Protein AF-A0A2D9IJ41-F1 (afdb_monomer_lite)

Sequence (122 aa):
MKKRRRFSNRLIPNEPIESKYEGICSVCKRPIEKNEFISPFFDSDKNLWRHHSCKQLFYLNRFIYENECNICSYLINKNKSGYWSKHNGVWCEDCGETLFPKVYVAYSHYQEDLNLLKKLRA

pLDDT: mean 82.9, std 13.84, range [42.31, 96.12]

Structure (mmCIF, N/CA/C/O backbone):
data_AF-A0A2D9IJ41-F1
#
_entry.id   AF-A0A2D9IJ41-F1
#
loop_
_atom_site.group_PDB
_atom_site.id
_atom_site.type_symbol
_atom_site.label_atom_id
_atom_site.label_alt_id
_atom_site.label_comp_id
_atom_site.label_asym_id
_atom_site.label_entity_id
_atom_site.label_seq_id
_atom_site.pdbx_PDB_ins_code
_atom_site.Cartn_x
_atom_site.Cartn_y
_atom_site.Cartn_z
_atom_site.occupancy
_atom_site.B_iso_or_equiv
_atom_site.auth_seq_id
_atom_site.auth_comp_id
_atom_site.auth_asym_id
_atom_site.auth_atom_id
_atom_site.pdbx_PDB_model_num
ATOM 1 N N . MET A 1 1 ? 2.294 44.469 -4.081 1.00 44.34 1 MET A N 1
ATOM 2 C CA . MET A 1 1 ? 1.911 43.711 -2.863 1.00 44.34 1 MET A CA 1
ATOM 3 C C . MET A 1 1 ? 1.919 42.213 -3.168 1.00 44.34 1 MET A C 1
ATOM 5 O O . MET A 1 1 ? 1.138 41.771 -4.001 1.00 44.34 1 MET A O 1
ATOM 9 N N . LYS A 1 2 ? 2.821 41.425 -2.562 1.00 42.31 2 LYS A N 1
ATOM 10 C CA . LYS A 1 2 ? 2.876 39.961 -2.747 1.00 42.31 2 LYS A CA 1
ATOM 11 C C . LYS A 1 2 ? 1.787 39.307 -1.882 1.00 42.31 2 LYS A C 1
ATOM 13 O O . LYS A 1 2 ? 1.858 39.384 -0.658 1.00 42.31 2 LYS A O 1
ATOM 18 N N . LYS A 1 3 ? 0.769 38.695 -2.500 1.00 45.84 3 LYS A N 1
ATOM 19 C CA . LYS A 1 3 ? -0.277 37.930 -1.795 1.00 45.84 3 LYS A CA 1
ATOM 20 C C . LYS A 1 3 ? 0.385 36.7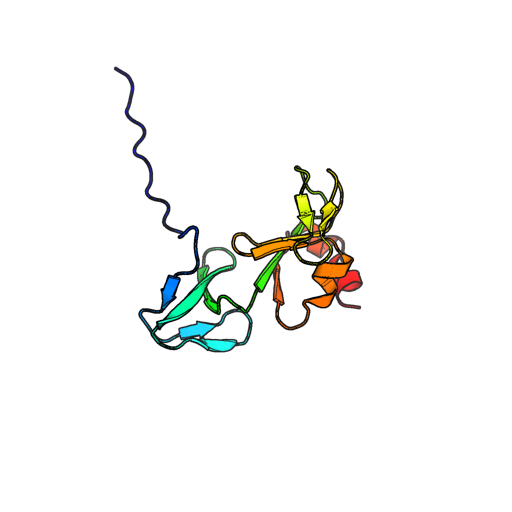85 -1.013 1.00 45.84 3 LYS A C 1
ATOM 22 O O . LYS A 1 3 ? 0.952 35.879 -1.621 1.00 45.84 3 LYS A O 1
ATOM 27 N N . ARG A 1 4 ? 0.333 36.826 0.326 1.00 50.34 4 ARG 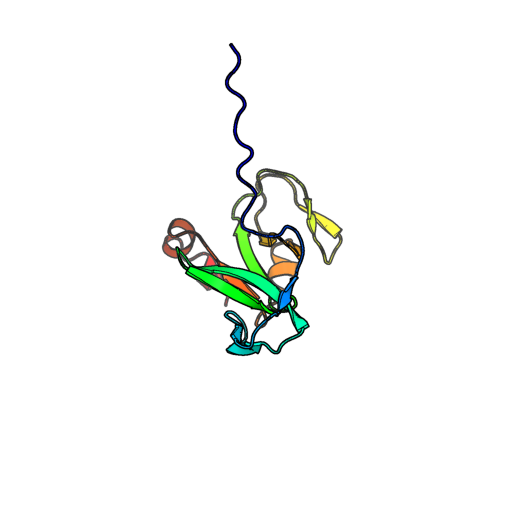A N 1
ATOM 28 C CA . ARG A 1 4 ? 0.737 35.703 1.189 1.00 50.34 4 ARG A CA 1
ATOM 29 C C . ARG A 1 4 ? -0.164 34.512 0.855 1.00 50.34 4 ARG A C 1
ATOM 31 O O . ARG A 1 4 ? -1.364 34.562 1.118 1.00 50.34 4 ARG A O 1
ATOM 38 N N . ARG A 1 5 ? 0.394 33.460 0.248 1.00 55.81 5 ARG A N 1
ATOM 39 C CA . ARG A 1 5 ? -0.298 32.173 0.109 1.00 55.81 5 ARG A CA 1
ATOM 40 C C . ARG A 1 5 ? -0.623 31.690 1.525 1.00 55.81 5 ARG A C 1
ATOM 42 O O . ARG A 1 5 ? 0.293 31.498 2.319 1.00 55.81 5 ARG A O 1
ATOM 49 N N . ARG A 1 6 ? -1.911 31.557 1.862 1.00 53.88 6 ARG A N 1
ATOM 50 C CA . ARG A 1 6 ? -2.330 30.846 3.075 1.00 53.88 6 ARG A CA 1
ATOM 51 C C . ARG A 1 6 ? -1.791 29.425 2.937 1.00 53.88 6 ARG A C 1
ATOM 53 O O . ARG A 1 6 ? -2.185 28.725 2.008 1.00 53.88 6 ARG A O 1
ATOM 60 N N . PHE A 1 7 ? -0.866 29.033 3.806 1.00 50.78 7 PHE A N 1
ATOM 61 C CA . PHE A 1 7 ? -0.508 27.630 3.956 1.00 50.78 7 PHE A CA 1
ATOM 62 C C . PHE A 1 7 ? -1.786 26.914 4.387 1.00 50.78 7 PHE A C 1
ATOM 64 O O . PHE A 1 7 ? -2.271 27.113 5.497 1.00 50.78 7 PHE A O 1
ATOM 71 N N . SER A 1 8 ? -2.402 26.164 3.474 1.00 58.22 8 SER A N 1
ATOM 72 C CA . SER A 1 8 ? -3.454 25.231 3.848 1.00 58.22 8 SER A CA 1
ATOM 73 C C . SER A 1 8 ? -2.806 24.219 4.784 1.00 58.22 8 SER A C 1
ATOM 75 O O . SER A 1 8 ? -1.952 23.446 4.342 1.00 58.22 8 SER A O 1
ATOM 77 N N . ASN A 1 9 ? -3.156 24.253 6.070 1.00 57.78 9 ASN A N 1
ATOM 78 C CA . ASN A 1 9 ? -2.741 23.210 6.998 1.00 57.78 9 ASN A CA 1
ATOM 79 C C . ASN A 1 9 ? -3.162 21.867 6.396 1.00 57.78 9 ASN A C 1
ATOM 81 O O . ASN A 1 9 ? -4.330 21.668 6.055 1.00 57.78 9 ASN A O 1
ATOM 85 N N . ARG A 1 10 ? -2.190 20.981 6.175 1.00 57.69 10 ARG A N 1
ATOM 86 C CA . ARG A 1 10 ? -2.438 19.667 5.585 1.00 57.69 10 ARG A CA 1
ATOM 87 C C . ARG A 1 10 ? -3.369 18.904 6.529 1.00 57.69 10 ARG A C 1
ATOM 89 O O . ARG A 1 10 ? -2.990 18.643 7.662 1.00 57.69 10 ARG A O 1
ATOM 96 N N . LEU A 1 11 ? -4.566 18.542 6.063 1.00 68.69 11 LEU A N 1
ATOM 97 C CA . LEU A 1 11 ? -5.545 17.793 6.868 1.00 68.69 11 LEU A CA 1
ATOM 98 C C . LEU A 1 11 ? -5.086 16.361 7.185 1.00 68.69 11 LEU A C 1
ATOM 100 O O . LEU A 1 11 ? -5.597 15.734 8.105 1.00 68.69 11 LEU A O 1
ATOM 104 N N . ILE A 1 12 ? -4.127 15.843 6.415 1.00 69.88 12 ILE A N 1
ATOM 105 C CA . ILE A 1 12 ? -3.647 14.470 6.531 1.00 69.88 12 ILE A CA 1
ATOM 106 C C . ILE A 1 12 ? -2.282 14.472 7.234 1.00 69.88 12 ILE A C 1
ATOM 108 O O . ILE A 1 12 ? -1.354 15.082 6.687 1.00 69.88 12 ILE A O 1
ATOM 112 N N . PRO A 1 13 ? -2.131 13.780 8.379 1.00 75.69 13 PRO A N 1
ATOM 113 C CA . PRO A 1 13 ? -0.862 13.709 9.098 1.00 75.69 13 PRO A CA 1
ATOM 114 C C . PRO A 1 13 ? 0.222 13.030 8.248 1.00 75.69 13 PRO A C 1
ATOM 116 O O . PRO A 1 13 ? -0.081 12.270 7.326 1.00 75.69 13 PRO A O 1
ATOM 119 N N . ASN A 1 14 ? 1.493 13.343 8.519 1.00 77.00 14 ASN A N 1
ATOM 120 C CA . ASN A 1 14 ? 2.643 12.715 7.849 1.00 77.00 14 ASN A CA 1
ATOM 121 C C . ASN A 1 14 ? 3.031 11.382 8.498 1.00 77.00 14 ASN A C 1
ATOM 123 O O . ASN A 1 14 ? 3.568 10.504 7.825 1.00 77.00 14 ASN A O 1
ATOM 127 N N . GLU A 1 15 ? 2.713 11.234 9.777 1.00 84.06 15 GLU A N 1
ATOM 128 C CA . GLU A 1 15 ? 3.013 10.070 10.597 1.00 84.06 15 GLU A CA 1
ATOM 129 C C . GLU A 1 15 ? 1.710 9.399 11.053 1.00 84.06 15 GLU A C 1
ATOM 131 O O . GLU A 1 15 ? 0.640 10.021 10.996 1.00 84.06 15 GLU A O 1
ATOM 136 N N . PRO A 1 16 ? 1.767 8.123 11.465 1.00 85.94 16 PRO A N 1
ATOM 137 C CA . PRO A 1 16 ? 0.646 7.468 12.124 1.00 85.94 16 PRO A CA 1
ATOM 138 C C . PRO A 1 16 ? 0.227 8.256 13.365 1.00 85.94 16 PRO A C 1
ATOM 140 O O . PRO A 1 16 ? 1.067 8.831 14.052 1.00 85.94 16 PRO A O 1
ATOM 143 N N . ILE A 1 17 ? -1.069 8.273 13.656 1.00 90.75 17 ILE A N 1
ATOM 144 C CA . ILE A 1 17 ? -1.610 8.949 14.838 1.00 90.75 17 ILE A CA 1
ATOM 145 C C . ILE A 1 17 ? -2.238 7.925 15.770 1.00 90.75 17 ILE A C 1
ATOM 147 O O . ILE A 1 17 ? -2.714 6.885 15.319 1.00 90.75 17 ILE A O 1
ATOM 151 N N . GLU A 1 18 ? -2.278 8.230 17.059 1.00 93.38 18 GLU A N 1
ATOM 152 C CA . GLU A 1 18 ? -3.059 7.452 18.016 1.00 93.38 18 GLU A CA 1
ATOM 153 C C . GLU A 1 18 ? -4.557 7.712 17.813 1.00 93.38 18 GLU A C 1
ATOM 155 O O . GLU A 1 18 ? -5.000 8.859 17.658 1.00 93.38 18 GLU A O 1
ATOM 160 N N . SER A 1 19 ? -5.350 6.642 17.803 1.00 91.06 19 SER A N 1
ATOM 161 C CA . SER A 1 19 ? -6.794 6.745 17.647 1.00 91.06 19 SER A CA 1
ATOM 162 C C . SER A 1 19 ? -7.433 7.388 18.874 1.00 91.06 19 SER A C 1
ATOM 164 O O . SER A 1 19 ? -7.213 6.971 20.009 1.00 91.06 19 SER A O 1
ATOM 166 N N . LYS A 1 20 ? -8.295 8.381 18.652 1.00 91.19 20 LYS A N 1
ATOM 167 C CA . LYS A 1 20 ? -9.066 9.026 19.729 1.00 91.19 20 LYS A CA 1
ATOM 168 C C . LYS A 1 20 ? -10.417 8.357 19.987 1.00 91.19 20 LYS A C 1
ATOM 170 O O . LYS A 1 20 ? -11.081 8.711 20.958 1.00 91.19 20 LYS A O 1
ATOM 175 N N . TYR A 1 21 ? -10.827 7.440 19.117 1.00 86.00 21 TYR A N 1
ATOM 176 C CA . TYR A 1 21 ? -12.147 6.816 19.104 1.00 86.00 21 TYR A CA 1
ATOM 177 C C . TYR A 1 21 ? -12.062 5.364 18.642 1.00 86.00 21 TYR A C 1
ATOM 179 O O . TYR A 1 21 ? -11.063 4.932 18.065 1.00 86.00 21 TYR A O 1
ATOM 187 N N . GLU A 1 22 ? -13.132 4.622 18.888 1.00 90.88 22 GLU A N 1
ATOM 188 C CA . GLU A 1 22 ? -13.294 3.277 18.355 1.00 90.88 22 GLU A CA 1
ATOM 189 C C . GLU A 1 22 ? -13.785 3.329 16.904 1.00 90.88 22 GLU A C 1
ATOM 191 O O . GLU A 1 22 ? -14.530 4.230 16.508 1.00 90.88 22 GLU A O 1
ATOM 196 N N . GLY A 1 23 ? -13.357 2.373 16.087 1.00 91.75 23 GLY A N 1
ATOM 197 C CA . GLY A 1 23 ? -13.728 2.307 14.676 1.00 91.75 23 GLY A CA 1
ATOM 198 C C . GLY A 1 23 ? -13.518 0.923 14.079 1.00 91.75 23 GLY A C 1
ATOM 199 O O . GLY A 1 23 ? -13.280 -0.045 14.792 1.00 91.75 23 GLY A O 1
ATOM 200 N N . ILE A 1 24 ? -13.591 0.816 12.753 1.00 94.00 24 ILE A N 1
ATOM 201 C CA . ILE A 1 24 ? -13.309 -0.429 12.028 1.00 94.00 24 ILE A CA 1
ATOM 202 C C . ILE A 1 24 ? -12.190 -0.165 11.028 1.00 94.00 24 ILE A C 1
ATOM 204 O O . ILE A 1 24 ? -12.238 0.789 10.251 1.00 94.00 24 ILE A O 1
ATOM 208 N N . CYS A 1 25 ? -11.178 -1.029 11.024 1.00 92.88 25 CYS A N 1
ATOM 209 C CA . CYS A 1 25 ? -10.084 -0.944 10.072 1.00 92.88 25 CYS A CA 1
ATOM 210 C C . CYS A 1 25 ? -10.558 -1.277 8.658 1.00 92.88 25 CYS A C 1
ATOM 212 O O . CYS A 1 25 ? -11.049 -2.372 8.383 1.00 92.88 25 CYS A O 1
ATOM 214 N N . SER A 1 26 ? -10.324 -0.359 7.722 1.00 91.69 26 SER A N 1
ATOM 215 C CA . SER A 1 26 ? -10.777 -0.508 6.333 1.00 91.69 26 SER A CA 1
ATOM 216 C C . SER A 1 26 ? -10.104 -1.660 5.583 1.00 91.69 26 SER A C 1
ATOM 218 O O . SER A 1 26 ? -10.667 -2.150 4.605 1.00 91.69 26 SER A O 1
ATOM 220 N N . VAL A 1 27 ? -8.947 -2.128 6.065 1.00 89.56 27 VAL A N 1
ATOM 221 C CA . VAL A 1 27 ? -8.173 -3.223 5.464 1.00 89.56 27 VAL A CA 1
ATOM 222 C C . VAL A 1 27 ? -8.526 -4.570 6.101 1.00 89.56 27 VAL A C 1
ATOM 224 O O . VAL A 1 27 ? -9.101 -5.419 5.432 1.00 89.56 27 VAL A O 1
ATOM 227 N N . CYS A 1 28 ? -8.227 -4.776 7.392 1.00 90.25 28 CYS A N 1
ATOM 228 C CA . CYS A 1 28 ? -8.418 -6.084 8.040 1.00 90.25 28 CYS A CA 1
ATOM 229 C C . CYS A 1 28 ? -9.813 -6.305 8.642 1.00 90.25 28 CYS A C 1
ATOM 231 O O . CYS A 1 28 ? -10.069 -7.380 9.174 1.00 90.25 28 CYS A O 1
ATOM 233 N N . LYS A 1 29 ? -10.691 -5.294 8.602 1.00 91.88 29 LYS A N 1
ATOM 234 C CA . LYS A 1 29 ? -12.069 -5.324 9.130 1.00 91.88 29 LYS A CA 1
ATOM 235 C C . LYS A 1 29 ? -12.198 -5.602 10.634 1.00 91.88 29 LYS A C 1
ATOM 237 O O . LYS A 1 29 ? -13.310 -5.753 11.125 1.00 91.88 29 LYS A O 1
ATOM 242 N N . ARG A 1 30 ? -11.087 -5.616 11.377 1.00 93.62 30 ARG A N 1
ATOM 243 C CA . ARG A 1 30 ? -11.085 -5.700 12.844 1.00 93.62 30 ARG A CA 1
ATOM 244 C C . ARG A 1 30 ? -11.369 -4.329 13.477 1.00 93.62 30 ARG A C 1
ATOM 246 O O . ARG A 1 30 ? -11.077 -3.312 12.832 1.00 93.62 30 ARG A O 1
ATOM 253 N N . PRO A 1 31 ? -11.892 -4.294 14.716 1.00 95.50 31 PRO A N 1
ATOM 254 C CA . PRO A 1 31 ? -12.044 -3.060 15.477 1.00 95.50 31 PRO A CA 1
ATOM 255 C C . PRO A 1 31 ? -10.718 -2.303 15.617 1.00 95.50 31 PRO A C 1
ATOM 257 O O . PRO A 1 31 ? -9.655 -2.916 15.709 1.00 95.50 31 PRO A O 1
ATOM 260 N N . ILE A 1 32 ? -10.801 -0.978 15.580 1.00 95.44 32 ILE A N 1
ATOM 261 C CA . ILE A 1 32 ? -9.756 -0.049 16.005 1.00 95.44 32 ILE A CA 1
ATOM 262 C C . ILE A 1 32 ? -10.137 0.400 17.407 1.00 95.44 32 ILE A C 1
ATOM 264 O O . ILE A 1 32 ? -11.232 0.936 17.583 1.00 95.44 32 ILE A O 1
ATOM 268 N N . GLU A 1 33 ? -9.248 0.210 18.369 1.00 95.38 33 GLU A N 1
ATOM 269 C CA . GLU A 1 33 ? -9.445 0.652 19.749 1.00 95.38 33 GLU A CA 1
ATOM 270 C C . GLU A 1 33 ? -8.823 2.033 19.992 1.00 95.38 33 GLU A C 1
ATOM 272 O O . GLU A 1 33 ? -8.008 2.546 19.214 1.00 95.38 33 GLU A O 1
ATOM 277 N N . LYS A 1 34 ? -9.216 2.669 21.098 1.00 93.69 34 LYS A N 1
ATOM 278 C CA . LYS A 1 34 ? -8.620 3.936 21.524 1.00 93.69 34 LYS A CA 1
ATOM 279 C C . LYS A 1 34 ? -7.126 3.744 21.817 1.00 93.69 34 LYS A C 1
ATOM 281 O O . LYS A 1 34 ? -6.725 2.753 22.415 1.00 93.69 34 LYS A O 1
ATOM 286 N N . ASN A 1 35 ? -6.319 4.731 21.440 1.00 92.94 35 ASN A N 1
ATOM 287 C CA . ASN A 1 35 ? -4.857 4.757 21.541 1.00 92.94 35 ASN A CA 1
ATOM 288 C C . ASN A 1 35 ? -4.113 3.783 20.605 1.00 92.94 35 ASN A C 1
ATOM 290 O O . ASN A 1 35 ? -2.885 3.756 20.624 1.00 92.94 35 ASN A O 1
ATOM 294 N N . GLU A 1 36 ? -4.794 3.025 19.738 1.00 93.88 36 GLU A N 1
ATOM 295 C CA . GLU A 1 36 ? -4.097 2.266 18.694 1.00 93.88 36 GLU A CA 1
ATOM 296 C C . GLU A 1 36 ? -3.515 3.195 17.621 1.00 93.88 36 GLU A C 1
ATOM 298 O O . GLU A 1 36 ? -4.139 4.184 17.227 1.00 93.88 36 GLU A O 1
ATOM 303 N N . PHE A 1 37 ? -2.345 2.846 17.078 1.00 92.75 37 PHE A N 1
ATOM 304 C CA . PHE A 1 37 ? -1.781 3.570 15.941 1.00 92.75 37 PHE A CA 1
ATOM 305 C C . PHE A 1 37 ? -2.579 3.302 14.667 1.00 92.75 37 PHE A C 1
ATOM 307 O O . PHE A 1 37 ? -2.626 2.181 14.144 1.00 92.75 37 PHE A O 1
ATOM 314 N N . ILE A 1 38 ? -3.141 4.370 14.115 1.00 91.62 38 ILE A N 1
ATOM 315 C CA . ILE A 1 38 ? -3.901 4.363 12.874 1.00 91.62 38 ILE A CA 1
ATOM 316 C C . ILE A 1 38 ? -3.223 5.208 11.805 1.00 91.62 38 ILE A C 1
ATOM 318 O O . ILE A 1 38 ? -2.425 6.113 12.053 1.00 91.62 38 ILE A O 1
ATOM 322 N N . SER A 1 39 ? -3.539 4.888 10.561 1.00 90.50 39 SER A N 1
ATOM 323 C CA . SER A 1 39 ? -3.151 5.672 9.399 1.00 90.50 39 SER A CA 1
ATOM 324 C C . SER A 1 39 ? -4.387 5.949 8.542 1.00 90.50 39 SER A C 1
ATOM 326 O O . SER A 1 39 ? -5.347 5.172 8.582 1.00 90.50 39 SER A O 1
ATOM 328 N N . PRO A 1 40 ? -4.389 7.038 7.760 1.00 89.50 40 PRO A N 1
ATOM 329 C CA . PRO A 1 40 ? -5.438 7.284 6.781 1.00 89.50 40 PRO A CA 1
ATOM 330 C C . PRO A 1 40 ? -5.557 6.120 5.787 1.00 89.50 40 PRO A C 1
ATOM 332 O O . PRO A 1 40 ? -4.552 5.518 5.384 1.00 89.50 40 PRO A O 1
ATOM 335 N N . PHE A 1 41 ? -6.789 5.832 5.381 1.00 89.25 41 PHE A N 1
ATOM 336 C CA . PHE A 1 41 ? -7.124 4.946 4.274 1.00 89.25 41 PHE A CA 1
ATOM 337 C C . PHE A 1 41 ? -7.863 5.754 3.209 1.00 89.25 41 PHE A C 1
ATOM 339 O O . PHE A 1 41 ? -8.884 6.380 3.492 1.00 89.25 41 PHE A O 1
ATOM 346 N N . PHE A 1 42 ? -7.317 5.759 1.996 1.00 85.62 42 PHE A N 1
ATOM 347 C CA . PHE A 1 42 ? -7.846 6.522 0.872 1.00 85.62 42 PHE A CA 1
ATOM 348 C C . PHE A 1 42 ? -8.783 5.642 0.051 1.00 85.62 42 PHE A C 1
ATOM 350 O O . PHE A 1 42 ? -8.321 4.739 -0.644 1.00 85.62 42 PHE A O 1
ATOM 357 N N . ASP A 1 43 ? -10.082 5.900 0.133 1.00 84.00 43 ASP A N 1
ATOM 358 C CA . ASP A 1 43 ? -11.091 5.241 -0.696 1.00 84.00 43 ASP A CA 1
ATOM 359 C C . ASP A 1 43 ? -11.990 6.293 -1.327 1.00 84.00 43 ASP A C 1
ATOM 361 O O . ASP A 1 43 ? -12.925 6.790 -0.696 1.00 84.00 43 ASP A O 1
ATOM 365 N N . SER A 1 44 ? -11.686 6.634 -2.579 1.00 79.31 44 SER A N 1
ATOM 366 C CA . SER A 1 44 ? -12.401 7.677 -3.315 1.00 79.31 44 SER A CA 1
ATOM 367 C C . SER A 1 44 ? -12.448 8.977 -2.488 1.00 79.31 44 SER A C 1
ATOM 369 O O . SER A 1 44 ? -11.405 9.450 -2.035 1.00 79.31 44 SER A O 1
ATOM 371 N N . ASP A 1 45 ? -13.643 9.510 -2.225 1.00 77.56 45 ASP A N 1
ATOM 372 C CA . ASP A 1 45 ? -13.853 10.719 -1.418 1.00 77.56 45 ASP A CA 1
ATOM 373 C C . ASP A 1 45 ? -14.052 10.443 0.085 1.00 77.56 45 ASP A C 1
ATOM 375 O O . ASP A 1 45 ? -14.350 11.353 0.864 1.00 77.56 45 ASP A O 1
ATOM 379 N N . LYS A 1 46 ? -13.920 9.188 0.531 1.00 81.00 46 LYS A N 1
ATOM 380 C CA . LYS A 1 46 ? -14.122 8.818 1.935 1.00 81.00 46 LYS A CA 1
ATOM 381 C C . LYS A 1 46 ? -12.831 8.989 2.729 1.00 81.00 46 LYS A C 1
ATOM 383 O O . LYS A 1 46 ? -11.786 8.431 2.398 1.00 81.00 46 LYS A O 1
ATOM 388 N N . ASN A 1 47 ? -12.939 9.691 3.854 1.00 80.69 47 ASN A N 1
ATOM 389 C CA . ASN A 1 47 ? -11.883 9.766 4.861 1.00 80.69 47 ASN A CA 1
ATOM 390 C C . ASN A 1 47 ? -12.031 8.597 5.840 1.00 80.69 47 ASN A C 1
ATOM 392 O O . ASN A 1 47 ? -12.787 8.686 6.807 1.00 80.69 47 ASN A O 1
ATOM 396 N N . LEU A 1 48 ? -11.336 7.494 5.567 1.00 90.12 48 LEU A N 1
ATOM 397 C CA . LEU A 1 48 ? -11.390 6.283 6.382 1.00 90.12 48 LEU A CA 1
ATOM 398 C C . LEU A 1 48 ? -10.075 6.043 7.134 1.00 90.12 48 LEU A C 1
ATOM 400 O O . LEU A 1 48 ? -9.051 6.678 6.870 1.00 90.12 48 LEU A O 1
ATOM 404 N N . TRP A 1 49 ? -10.101 5.079 8.056 1.00 91.25 49 TRP A N 1
ATOM 405 C CA . TRP A 1 49 ? -8.951 4.704 8.879 1.00 91.25 49 TRP A CA 1
ATOM 406 C C . TRP A 1 49 ? -8.588 3.231 8.718 1.00 91.25 49 TRP A C 1
ATOM 408 O O . TRP A 1 49 ? -9.421 2.373 8.400 1.00 91.25 49 TRP A O 1
ATOM 418 N N . ARG A 1 50 ? -7.309 2.939 8.943 1.00 91.50 50 ARG A N 1
ATOM 419 C CA . ARG A 1 50 ? -6.746 1.590 9.025 1.00 91.50 50 ARG A CA 1
ATOM 420 C C . ARG A 1 50 ? -5.787 1.514 10.205 1.00 91.50 50 ARG A C 1
ATOM 422 O O . ARG A 1 50 ? -5.139 2.510 10.521 1.00 91.50 50 ARG A O 1
ATOM 429 N N . HIS A 1 51 ? -5.623 0.328 10.789 1.00 92.12 51 HIS A N 1
ATOM 430 C CA . HIS A 1 51 ? -4.470 0.056 11.650 1.00 92.12 51 HIS A CA 1
ATOM 431 C C . HIS A 1 51 ? -3.187 0.387 10.893 1.00 92.12 51 HIS A C 1
ATOM 433 O O . HIS A 1 51 ? -3.060 0.056 9.710 1.00 92.12 51 HIS A O 1
ATOM 439 N N . HIS A 1 52 ? -2.216 0.987 11.573 1.00 89.62 52 HIS A N 1
ATOM 440 C CA . HIS A 1 52 ? -0.940 1.343 10.963 1.00 89.62 52 HIS A CA 1
ATOM 441 C C . HIS A 1 52 ? -0.243 0.133 10.307 1.00 89.62 52 HIS A C 1
ATOM 443 O O . HIS A 1 52 ? 0.293 0.246 9.200 1.00 89.62 52 HIS A O 1
ATOM 449 N N . SER A 1 53 ? -0.346 -1.042 10.940 1.00 88.81 53 SER A N 1
ATOM 450 C CA . SER A 1 53 ? 0.197 -2.319 10.459 1.00 88.81 53 SER A CA 1
ATOM 451 C C . SER A 1 53 ? -0.498 -2.876 9.210 1.00 88.81 53 SER A C 1
ATOM 453 O O . SER A 1 53 ? 0.116 -3.627 8.453 1.00 88.81 53 SER A O 1
ATOM 455 N N . CYS A 1 54 ? -1.760 -2.515 8.962 1.00 89.12 54 CYS A N 1
ATOM 456 C CA . CYS A 1 54 ? -2.506 -2.968 7.791 1.00 89.12 54 CYS A CA 1
ATOM 457 C C . CYS A 1 54 ? -2.229 -2.029 6.626 1.00 89.12 54 CYS A C 1
ATOM 459 O O . CYS A 1 54 ? -2.728 -0.909 6.638 1.00 89.12 54 CYS A O 1
ATOM 461 N N . LYS A 1 55 ? -1.444 -2.435 5.629 1.00 89.00 55 LYS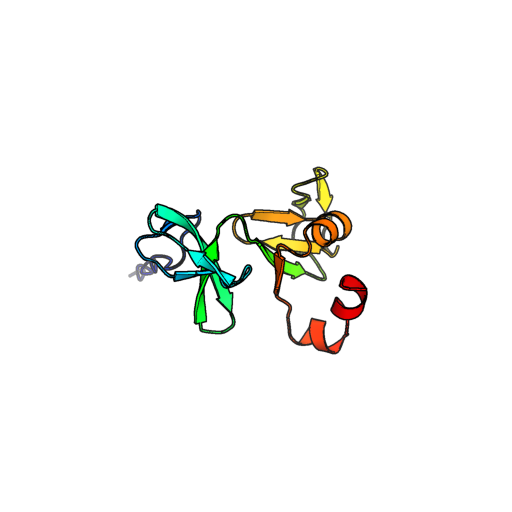 A N 1
ATOM 462 C CA . LYS A 1 55 ? -0.956 -1.495 4.607 1.00 89.00 55 LYS A CA 1
ATOM 463 C C . LYS A 1 55 ? -2.015 -1.220 3.536 1.00 89.00 55 LYS A C 1
ATOM 465 O O . LYS A 1 55 ? -2.758 -2.109 3.129 1.00 89.00 55 LYS A O 1
ATOM 470 N N . GLN A 1 56 ? -2.031 0.019 3.052 1.00 89.31 56 GLN A N 1
ATOM 471 C CA . GLN A 1 56 ? -2.628 0.373 1.768 1.00 89.31 56 GLN A CA 1
ATOM 472 C C . GLN A 1 56 ? -1.483 0.632 0.792 1.00 89.31 56 GLN A C 1
ATOM 474 O O . GLN A 1 56 ? -0.724 1.583 0.988 1.00 89.31 56 GLN A O 1
ATOM 479 N N . LEU A 1 57 ? -1.332 -0.236 -0.202 1.00 90.44 57 LEU A N 1
ATOM 480 C CA . LEU A 1 57 ? -0.347 -0.077 -1.265 1.00 90.44 57 LEU A CA 1
ATOM 481 C C . LEU A 1 57 ? -1.031 0.472 -2.511 1.00 90.44 57 LEU A C 1
ATOM 483 O O . LEU A 1 57 ? -2.168 0.126 -2.803 1.00 90.44 57 LEU A O 1
ATOM 487 N N . PHE A 1 58 ? -0.324 1.298 -3.261 1.00 89.69 58 PHE A N 1
ATOM 488 C CA . PHE A 1 58 ? -0.693 1.725 -4.598 1.00 89.69 58 PHE A CA 1
ATOM 489 C C . PHE A 1 58 ? 0.234 1.009 -5.564 1.00 89.69 58 PHE A C 1
ATOM 491 O O . PHE A 1 58 ? 1.455 1.158 -5.454 1.00 89.69 58 PHE A O 1
ATOM 498 N N . TYR A 1 59 ? -0.327 0.223 -6.481 1.00 89.88 59 TYR A N 1
ATOM 499 C CA . TYR A 1 59 ? 0.480 -0.354 -7.547 1.00 89.88 59 TYR A CA 1
ATOM 500 C C . TYR A 1 59 ? 0.833 0.748 -8.542 1.00 89.88 59 TYR A C 1
ATOM 502 O O . TYR A 1 59 ? -0.046 1.388 -9.125 1.00 89.88 59 TYR A O 1
ATOM 510 N N . LEU A 1 60 ? 2.123 0.977 -8.741 1.00 90.00 60 LEU A N 1
ATOM 511 C CA . LEU A 1 60 ? 2.639 1.899 -9.736 1.00 90.00 60 LEU A CA 1
ATOM 512 C C . LEU A 1 60 ? 3.240 1.060 -10.852 1.00 90.00 60 LEU A C 1
ATOM 514 O O . LEU A 1 60 ? 4.219 0.351 -10.650 1.00 90.00 60 LEU A O 1
ATOM 518 N N . ASN A 1 61 ? 2.664 1.150 -12.048 1.00 87.94 61 ASN A N 1
ATOM 519 C CA . ASN A 1 61 ? 3.221 0.479 -13.223 1.00 87.94 61 ASN A CA 1
ATOM 520 C C . ASN A 1 61 ? 4.558 1.100 -13.663 1.00 87.94 61 ASN A C 1
ATOM 522 O O . ASN A 1 61 ? 5.328 0.453 -14.368 1.00 87.94 61 ASN A O 1
ATOM 526 N N . ARG A 1 62 ? 4.817 2.361 -13.287 1.00 89.94 62 ARG A N 1
ATOM 527 C CA . ARG A 1 62 ? 6.050 3.098 -13.580 1.00 89.94 62 ARG A CA 1
ATOM 528 C C . ARG A 1 62 ? 6.369 4.084 -12.457 1.00 89.94 62 ARG A C 1
ATOM 530 O O . ARG A 1 62 ? 5.657 5.071 -12.273 1.00 89.94 62 ARG A O 1
ATOM 537 N N . PHE A 1 63 ? 7.467 3.861 -11.744 1.00 90.19 63 PHE A N 1
ATOM 538 C CA . PHE A 1 63 ? 8.028 4.838 -10.816 1.00 90.19 63 PHE A CA 1
ATOM 539 C C . PHE A 1 63 ? 8.666 6.007 -11.569 1.00 90.19 63 PHE A C 1
ATOM 541 O O . PHE A 1 63 ? 9.477 5.816 -12.474 1.00 90.19 63 PHE A O 1
ATOM 548 N N . ILE A 1 64 ? 8.329 7.233 -11.168 1.00 92.62 64 ILE A N 1
ATOM 549 C CA . ILE A 1 64 ? 8.926 8.461 -11.724 1.00 92.62 64 ILE A CA 1
ATOM 550 C C . ILE A 1 64 ? 10.319 8.716 -11.118 1.00 92.62 64 ILE A C 1
ATOM 552 O O . ILE A 1 64 ? 11.202 9.268 -11.777 1.00 92.62 64 ILE A O 1
ATOM 556 N N . TYR A 1 65 ? 10.525 8.285 -9.873 1.00 91.50 65 TYR A N 1
ATOM 557 C CA . TYR A 1 65 ? 11.753 8.477 -9.105 1.00 91.50 65 TYR A CA 1
ATOM 558 C C . TYR A 1 65 ? 12.322 7.138 -8.656 1.00 91.50 65 TYR A C 1
ATOM 560 O O . TYR A 1 65 ? 11.569 6.195 -8.422 1.00 91.50 65 TYR A O 1
ATOM 568 N N . GLU A 1 66 ? 13.642 7.083 -8.523 1.00 93.31 66 GLU A N 1
ATOM 569 C CA . GLU A 1 66 ? 14.337 5.913 -7.990 1.00 93.31 66 GLU A CA 1
ATOM 570 C C . GLU A 1 66 ? 14.106 5.821 -6.485 1.00 93.31 66 GLU A C 1
ATOM 572 O O . GLU A 1 66 ? 13.989 6.846 -5.804 1.00 93.31 66 GLU A O 1
ATOM 577 N N . ASN A 1 67 ? 13.996 4.601 -5.972 1.00 93.69 67 ASN A N 1
ATOM 578 C CA . ASN A 1 67 ? 13.847 4.362 -4.542 1.00 93.69 67 ASN A CA 1
ATOM 579 C C . ASN A 1 67 ? 14.349 2.968 -4.168 1.00 93.69 67 ASN A C 1
ATOM 581 O O . ASN A 1 67 ? 14.411 2.083 -5.016 1.00 93.69 67 ASN A O 1
ATOM 585 N N . GLU A 1 68 ? 14.667 2.753 -2.901 1.00 95.88 68 GLU A N 1
ATOM 586 C CA . GLU A 1 68 ? 15.056 1.440 -2.398 1.00 95.88 68 GLU A CA 1
ATOM 587 C C . GLU A 1 68 ? 13.834 0.677 -1.888 1.00 95.88 68 GLU A C 1
ATOM 589 O O . GLU A 1 68 ? 12.946 1.222 -1.225 1.00 95.88 68 GLU A O 1
ATOM 594 N N . CYS A 1 69 ? 13.773 -0.615 -2.204 1.00 95.44 69 CYS A N 1
ATOM 595 C CA . CYS A 1 69 ? 12.743 -1.493 -1.680 1.00 95.44 69 CYS A CA 1
ATOM 596 C C . CYS A 1 69 ? 12.881 -1.630 -0.159 1.00 95.44 69 CYS A C 1
ATOM 598 O O . CYS A 1 69 ? 13.911 -2.069 0.343 1.00 95.44 69 CYS A O 1
ATOM 600 N N . ASN A 1 70 ? 11.792 -1.413 0.575 1.00 93.94 70 ASN A N 1
ATOM 601 C CA . ASN A 1 70 ? 11.752 -1.433 2.039 1.00 93.94 70 ASN A CA 1
ATOM 602 C C . ASN A 1 70 ? 11.886 -2.840 2.678 1.00 93.94 70 ASN A C 1
ATOM 604 O O . ASN A 1 70 ? 11.560 -3.027 3.845 1.00 93.94 70 ASN A O 1
ATOM 608 N N . ILE A 1 71 ? 12.276 -3.860 1.909 1.00 93.69 71 ILE A N 1
ATOM 609 C CA . ILE A 1 71 ? 12.495 -5.232 2.404 1.00 93.69 71 ILE A CA 1
ATOM 610 C C . ILE A 1 71 ? 13.876 -5.715 1.973 1.00 93.69 71 ILE A C 1
ATOM 612 O O . ILE A 1 71 ? 14.704 -6.025 2.818 1.00 93.69 71 ILE A O 1
ATOM 616 N N . CYS A 1 72 ? 14.127 -5.777 0.664 1.00 95.38 72 CYS A N 1
ATOM 617 C CA . CYS A 1 72 ? 15.378 -6.311 0.130 1.00 95.38 72 CYS A CA 1
ATOM 618 C C . CYS A 1 72 ? 16.439 -5.243 -0.174 1.00 95.38 72 CYS A C 1
ATOM 620 O O . CYS A 1 72 ? 17.495 -5.590 -0.694 1.00 95.38 72 CYS A O 1
ATOM 622 N N . SER A 1 73 ? 16.149 -3.958 0.071 1.00 95.75 73 SER A N 1
ATOM 623 C CA . SER A 1 73 ? 17.013 -2.812 -0.264 1.00 95.75 73 SER A CA 1
ATOM 624 C C . SER A 1 73 ? 17.412 -2.720 -1.742 1.00 95.75 73 SER A C 1
ATOM 626 O O . SER A 1 73 ? 18.293 -1.949 -2.109 1.00 95.75 73 SER A O 1
ATOM 628 N N . TYR A 1 74 ? 16.748 -3.478 -2.621 1.00 94.50 74 TYR A N 1
ATOM 629 C CA . TYR A 1 74 ? 16.964 -3.401 -4.059 1.00 94.50 74 TYR A CA 1
ATOM 630 C C . TYR A 1 74 ? 16.607 -2.006 -4.578 1.00 94.50 74 TYR A C 1
ATOM 632 O O . TYR A 1 74 ? 15.518 -1.497 -4.292 1.00 94.50 74 TYR A O 1
ATOM 640 N N . LEU A 1 75 ? 17.501 -1.416 -5.375 1.00 96.12 75 LEU A N 1
ATOM 641 C CA . LEU A 1 75 ? 17.268 -0.131 -6.023 1.00 96.12 75 LEU A CA 1
ATOM 642 C C . LEU A 1 75 ? 16.261 -0.284 -7.170 1.00 96.12 75 LEU A C 1
ATOM 644 O O . LEU A 1 75 ? 16.549 -0.852 -8.224 1.00 96.12 75 LEU A O 1
ATOM 648 N N . ILE A 1 76 ? 15.070 0.268 -6.974 1.00 94.81 76 ILE A N 1
ATOM 649 C CA . ILE A 1 76 ? 14.005 0.336 -7.968 1.00 94.81 76 ILE A CA 1
ATOM 650 C C . ILE A 1 76 ? 14.281 1.542 -8.860 1.00 94.81 76 ILE A C 1
ATOM 652 O O . ILE A 1 76 ? 14.065 2.691 -8.476 1.00 94.81 76 ILE A O 1
ATOM 656 N N . ASN A 1 77 ? 14.769 1.264 -10.066 1.00 94.88 77 ASN A N 1
ATOM 657 C CA . ASN A 1 77 ? 15.067 2.286 -11.065 1.00 94.88 77 ASN A CA 1
ATOM 658 C C . ASN A 1 77 ? 13.797 2.967 -11.607 1.00 94.88 77 ASN A C 1
ATOM 660 O O . ASN A 1 77 ? 12.688 2.427 -11.537 1.00 94.88 77 ASN A O 1
ATOM 664 N N . LYS A 1 78 ? 13.968 4.133 -12.242 1.00 94.56 78 LYS A N 1
ATOM 665 C CA . LYS A 1 78 ? 12.876 4.829 -12.946 1.00 94.56 78 LYS A CA 1
ATOM 666 C C . LYS A 1 78 ? 12.211 3.914 -13.974 1.00 94.56 78 LYS A C 1
ATOM 668 O O . LYS A 1 78 ? 12.856 3.072 -14.596 1.00 94.56 78 LYS A O 1
ATOM 673 N N . ASN A 1 79 ? 10.917 4.126 -14.190 1.00 92.44 79 ASN A N 1
ATOM 674 C CA . ASN A 1 79 ? 10.056 3.373 -15.106 1.00 92.44 79 ASN A CA 1
ATOM 675 C C . ASN A 1 79 ? 9.873 1.883 -14.777 1.00 92.44 79 ASN A C 1
ATOM 677 O O . ASN A 1 79 ? 9.205 1.190 -15.542 1.00 92.44 79 ASN A O 1
ATOM 681 N N . LYS A 1 80 ? 10.418 1.385 -13.661 1.00 92.38 80 LYS A N 1
ATOM 682 C CA . LYS A 1 80 ? 10.060 0.066 -13.130 1.00 92.38 80 LYS A CA 1
ATOM 683 C C . LYS A 1 80 ? 8.718 0.125 -12.413 1.00 92.38 80 LYS A C 1
ATOM 685 O O . LYS A 1 80 ? 8.294 1.194 -11.974 1.00 92.38 80 LYS A O 1
ATOM 690 N N . SER A 1 81 ? 8.057 -1.015 -12.323 1.00 91.12 81 SER A N 1
ATOM 691 C CA . SER A 1 81 ? 6.825 -1.194 -11.569 1.00 91.12 81 SER A CA 1
ATOM 692 C C . SER A 1 81 ? 7.104 -1.602 -10.121 1.00 91.12 81 SER A C 1
ATOM 694 O O . SER A 1 81 ? 8.217 -1.989 -9.759 1.00 91.12 81 SER A O 1
ATOM 696 N N . GLY A 1 82 ? 6.085 -1.481 -9.276 1.00 92.19 82 GLY A N 1
ATOM 697 C CA . GLY A 1 82 ? 6.101 -1.952 -7.897 1.00 92.19 82 GLY A CA 1
ATOM 698 C C . GLY A 1 82 ? 5.041 -1.252 -7.061 1.00 92.19 82 GLY A C 1
ATOM 699 O O . GLY A 1 82 ? 4.029 -0.776 -7.578 1.00 92.19 82 GLY A O 1
ATOM 700 N N . TYR A 1 83 ? 5.269 -1.185 -5.756 1.00 92.88 83 TYR A N 1
ATOM 701 C CA . TYR A 1 83 ? 4.257 -0.762 -4.799 1.00 92.88 83 TYR A CA 1
ATOM 702 C C . TYR A 1 83 ? 4.713 0.431 -3.980 1.00 92.88 83 TYR A C 1
ATOM 704 O O . TYR A 1 83 ? 5.842 0.478 -3.504 1.00 92.88 83 TYR A O 1
ATOM 712 N N . TRP A 1 84 ? 3.814 1.381 -3.753 1.00 92.12 84 TRP A N 1
ATOM 713 C CA . TRP A 1 84 ? 4.072 2.545 -2.913 1.00 92.12 84 TRP A CA 1
ATOM 714 C C . TRP A 1 84 ? 3.029 2.671 -1.806 1.00 92.12 84 TRP A C 1
ATOM 716 O O . TRP A 1 84 ? 1.841 2.464 -2.028 1.00 92.12 84 TRP A O 1
ATOM 726 N N . SER A 1 85 ? 3.455 3.058 -0.610 1.00 88.56 85 SER A N 1
ATOM 727 C CA . SER A 1 85 ? 2.581 3.480 0.479 1.00 88.56 85 SER A CA 1
ATOM 728 C C . SER A 1 85 ? 3.085 4.782 1.063 1.00 88.56 85 SER A C 1
ATOM 730 O O . SER A 1 85 ? 4.245 4.901 1.461 1.00 88.56 85 SER A O 1
ATOM 732 N N . LYS A 1 86 ? 2.160 5.728 1.222 1.00 82.19 86 LYS A N 1
ATOM 733 C CA . LYS A 1 86 ? 2.434 7.060 1.757 1.00 82.19 86 LYS A CA 1
ATOM 734 C C . LYS A 1 86 ? 3.222 7.064 3.071 1.00 82.19 86 LYS A C 1
ATOM 736 O O . LYS A 1 86 ? 4.075 7.925 3.242 1.00 82.19 86 LYS A O 1
ATOM 741 N N . HIS A 1 87 ? 2.927 6.138 3.984 1.00 80.25 87 HIS A N 1
ATOM 742 C CA . HIS A 1 87 ? 3.533 6.096 5.325 1.00 80.25 87 HIS A CA 1
ATOM 743 C C . HIS A 1 87 ? 4.491 4.926 5.527 1.00 80.25 87 HIS A C 1
ATOM 745 O O . HIS A 1 87 ? 5.105 4.818 6.581 1.00 80.25 87 HIS A O 1
ATOM 751 N N . ASN A 1 88 ? 4.567 4.003 4.569 1.00 82.69 88 ASN A N 1
ATOM 752 C CA . ASN A 1 88 ? 5.256 2.733 4.774 1.00 82.69 88 ASN A CA 1
ATOM 753 C C . ASN A 1 88 ? 6.351 2.469 3.722 1.00 82.69 88 ASN A C 1
ATOM 755 O O . ASN A 1 88 ? 7.032 1.454 3.832 1.00 82.69 88 ASN A O 1
ATOM 759 N N . GLY A 1 89 ? 6.543 3.362 2.744 1.00 89.75 89 GLY A N 1
ATOM 760 C CA . GLY A 1 89 ? 7.665 3.319 1.804 1.00 89.75 89 GLY A CA 1
ATOM 761 C C . GLY A 1 89 ? 7.320 2.716 0.444 1.00 89.75 89 GLY A C 1
ATOM 762 O O . GLY A 1 89 ? 6.176 2.781 -0.009 1.00 89.75 89 GLY A O 1
ATOM 763 N N . VAL A 1 90 ? 8.337 2.174 -0.223 1.00 93.75 90 VAL A N 1
ATOM 764 C CA . VAL A 1 90 ? 8.252 1.572 -1.558 1.00 93.75 90 VAL A CA 1
ATOM 765 C C . VAL A 1 90 ? 8.667 0.102 -1.490 1.00 93.75 90 VAL A C 1
ATOM 767 O O . VAL A 1 90 ? 9.542 -0.257 -0.707 1.00 93.75 90 VAL A O 1
ATOM 770 N N . TRP A 1 91 ? 8.070 -0.748 -2.322 1.00 94.88 91 TRP A N 1
ATOM 771 C CA . TRP A 1 91 ? 8.490 -2.132 -2.541 1.00 94.88 91 TRP A CA 1
ATOM 772 C C . TRP A 1 91 ? 8.664 -2.409 -4.030 1.00 94.88 91 TRP A C 1
ATOM 774 O O . TRP A 1 91 ? 7.918 -1.873 -4.855 1.00 94.88 91 TRP A O 1
ATOM 784 N N . CYS A 1 92 ? 9.622 -3.275 -4.369 1.00 93.38 92 CYS A N 1
ATOM 785 C CA . CYS A 1 92 ? 9.644 -3.903 -5.686 1.00 93.38 92 CYS A CA 1
ATOM 786 C C . CYS A 1 92 ? 8.412 -4.811 -5.841 1.00 93.38 92 CYS A C 1
ATOM 788 O O . CYS A 1 92 ? 7.722 -5.081 -4.855 1.00 93.38 92 CYS A O 1
ATOM 790 N N . GLU A 1 93 ? 8.124 -5.268 -7.060 1.00 90.81 93 GLU A N 1
ATOM 791 C CA . GLU A 1 93 ? 6.985 -6.166 -7.303 1.00 90.81 93 GLU A CA 1
ATOM 792 C C . GLU A 1 93 ? 7.055 -7.405 -6.408 1.00 90.81 93 GLU A C 1
ATOM 794 O O . GLU A 1 93 ? 6.164 -7.585 -5.583 1.00 90.81 93 GLU A O 1
ATOM 799 N N . ASP A 1 94 ? 8.163 -8.149 -6.447 1.00 90.88 94 ASP A N 1
ATOM 800 C CA . ASP A 1 94 ? 8.323 -9.389 -5.677 1.00 90.88 94 ASP A CA 1
ATOM 801 C C . ASP A 1 94 ? 8.064 -9.190 -4.176 1.00 90.88 94 ASP A C 1
ATOM 803 O O . ASP A 1 94 ? 7.282 -9.911 -3.560 1.00 90.88 94 ASP A O 1
ATOM 807 N N . CYS A 1 95 ? 8.678 -8.169 -3.566 1.00 92.06 95 CYS A N 1
ATOM 808 C CA . CYS A 1 95 ? 8.498 -7.891 -2.140 1.00 92.06 95 CYS A CA 1
ATOM 809 C C . CYS A 1 95 ? 7.116 -7.327 -1.806 1.00 92.06 95 CYS A C 1
ATOM 811 O O . CYS A 1 95 ? 6.691 -7.425 -0.659 1.00 92.06 95 CYS A O 1
ATOM 813 N N . GLY A 1 96 ? 6.439 -6.686 -2.756 1.00 89.94 96 GLY A N 1
ATOM 814 C CA . GLY A 1 96 ? 5.078 -6.205 -2.569 1.00 89.94 96 GLY A CA 1
ATOM 815 C C . GLY A 1 96 ? 4.064 -7.343 -2.581 1.00 89.94 96 GLY A C 1
ATOM 816 O O . GLY A 1 96 ? 3.179 -7.361 -1.726 1.00 89.94 96 GLY A O 1
ATOM 817 N N . GLU A 1 97 ? 4.243 -8.323 -3.473 1.00 88.62 97 GLU A N 1
ATOM 818 C CA . GLU A 1 97 ? 3.391 -9.517 -3.546 1.00 88.62 97 GLU A CA 1
ATOM 819 C C . GLU A 1 97 ? 3.460 -10.357 -2.262 1.00 88.62 97 GLU A C 1
ATOM 821 O O . GLU A 1 97 ? 2.452 -10.877 -1.785 1.00 88.62 97 GLU A O 1
ATOM 826 N N . THR A 1 98 ? 4.622 -10.442 -1.609 1.00 88.00 98 THR A N 1
ATOM 827 C CA . THR A 1 98 ? 4.728 -11.203 -0.348 1.00 88.00 98 THR A CA 1
ATOM 828 C C . THR A 1 98 ? 3.965 -10.576 0.825 1.00 88.00 98 THR A C 1
ATOM 830 O O . THR A 1 98 ? 3.806 -11.211 1.868 1.00 88.00 98 THR A O 1
ATOM 833 N N . LEU A 1 99 ? 3.470 -9.339 0.689 1.00 85.12 99 LEU A N 1
ATOM 834 C CA . LEU A 1 99 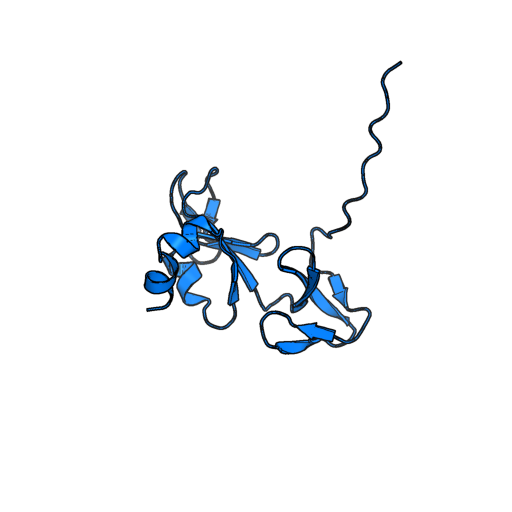? 2.711 -8.665 1.745 1.00 85.12 99 LEU A CA 1
ATOM 835 C C . LEU A 1 99 ? 1.237 -9.104 1.802 1.00 85.12 99 LEU A C 1
ATOM 837 O O . LEU A 1 99 ? 0.558 -8.832 2.801 1.00 85.12 99 LEU A O 1
ATOM 841 N N . PHE A 1 100 ? 0.721 -9.783 0.776 1.00 79.38 100 PHE A N 1
ATOM 842 C CA . PHE A 1 100 ? -0.634 -10.330 0.799 1.00 79.38 100 PHE A CA 1
ATOM 843 C C . PHE A 1 100 ? -0.789 -11.431 1.871 1.00 79.38 100 PHE A C 1
ATOM 845 O O . PHE A 1 100 ? 0.159 -12.152 2.170 1.00 79.38 100 PHE A O 1
ATOM 852 N N . PRO A 1 101 ? -1.974 -11.576 2.502 1.00 67.88 101 PRO A N 1
ATOM 853 C CA . PRO A 1 101 ? -3.221 -10.838 2.275 1.00 67.88 101 PRO A CA 1
ATOM 854 C C . PRO A 1 101 ? -3.396 -9.611 3.188 1.00 67.88 101 PRO A C 1
ATOM 856 O O . PRO A 1 101 ? -4.456 -8.990 3.185 1.00 67.88 101 PRO A O 1
ATOM 859 N N . LYS A 1 102 ? -2.396 -9.231 3.999 1.00 70.50 102 LYS A N 1
ATOM 860 C CA . LYS A 1 102 ? -2.521 -8.157 5.016 1.00 70.50 102 LYS A CA 1
ATOM 861 C C . LYS A 1 102 ? -2.498 -6.739 4.424 1.00 70.50 102 LYS A C 1
ATOM 863 O O . LYS A 1 102 ? -2.190 -5.763 5.117 1.00 70.50 102 LYS A O 1
ATOM 868 N N . VAL A 1 103 ? -2.814 -6.627 3.141 1.00 81.25 103 VAL A N 1
ATOM 869 C CA . VAL A 1 103 ? -2.667 -5.427 2.335 1.00 81.25 103 VAL A CA 1
ATOM 870 C C . VAL A 1 103 ? -3.907 -5.205 1.490 1.00 81.25 103 VAL A C 1
ATOM 872 O O . VAL A 1 103 ? -4.409 -6.115 0.837 1.00 81.25 103 VAL A O 1
ATOM 875 N N . TYR A 1 104 ? -4.352 -3.954 1.455 1.00 84.88 104 TYR A N 1
ATOM 876 C CA . TYR A 1 104 ? -5.238 -3.467 0.410 1.00 84.88 104 TYR A CA 1
ATOM 877 C C . TYR A 1 104 ? -4.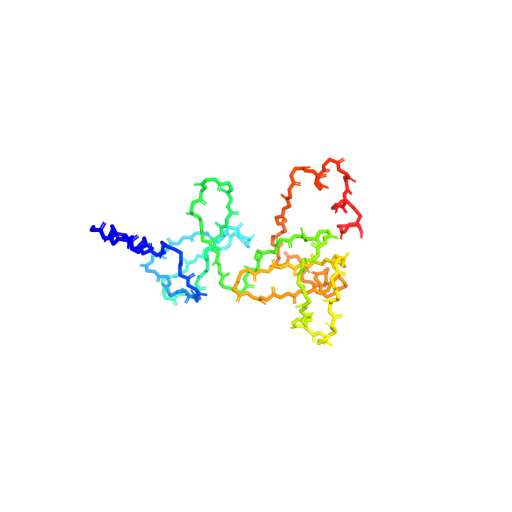402 -2.832 -0.701 1.00 84.88 104 TYR A C 1
ATOM 879 O O . TYR A 1 104 ? -3.612 -1.927 -0.426 1.00 84.88 104 TYR A O 1
ATOM 887 N N . VAL A 1 105 ? -4.589 -3.273 -1.944 1.00 84.56 105 VAL A N 1
ATOM 888 C CA . VAL A 1 105 ? -3.961 -2.641 -3.111 1.00 84.56 105 VAL A CA 1
ATOM 889 C C . VAL A 1 105 ? -4.974 -1.742 -3.803 1.00 84.56 105 VAL A C 1
ATOM 891 O O . VAL A 1 105 ? -5.996 -2.214 -4.295 1.00 84.56 105 VAL A O 1
ATOM 894 N N . ALA A 1 106 ? -4.6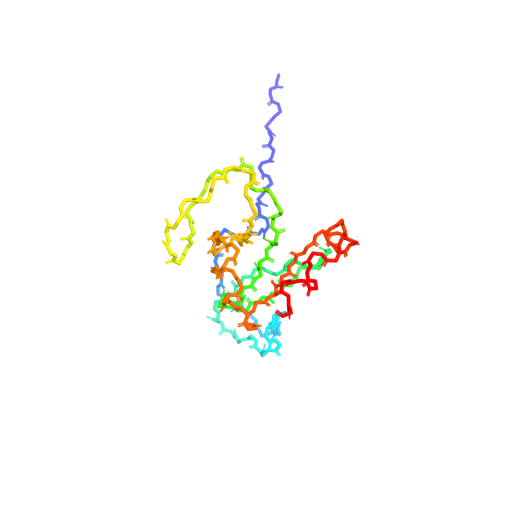69 -0.450 -3.831 1.00 81.12 106 ALA A N 1
ATOM 895 C CA . ALA A 1 106 ? -5.330 0.549 -4.646 1.00 81.12 106 ALA A CA 1
ATOM 896 C C . ALA A 1 106 ? -4.669 0.616 -6.029 1.00 81.12 106 ALA A C 1
ATOM 898 O O . ALA A 1 106 ? -3.456 0.444 -6.180 1.00 81.12 106 ALA A O 1
ATOM 899 N N . TYR A 1 107 ? -5.485 0.884 -7.037 1.00 73.94 107 TYR A N 1
ATOM 900 C CA . TYR A 1 107 ? -5.096 0.914 -8.437 1.00 73.94 107 TYR A CA 1
ATOM 901 C C . TYR A 1 107 ? -5.944 1.947 -9.173 1.00 73.94 107 TYR A C 1
ATOM 903 O O . TYR A 1 107 ? -7.018 2.334 -8.718 1.00 73.94 107 TYR A O 1
ATOM 911 N N . SER A 1 108 ? -5.433 2.420 -10.302 1.00 74.19 108 SER A N 1
ATOM 912 C CA . SER A 1 108 ? -6.190 3.272 -11.218 1.00 74.19 108 SER A CA 1
ATOM 913 C C . SER A 1 108 ? -7.138 2.439 -12.081 1.00 74.19 108 SER A C 1
ATOM 915 O O . SER A 1 108 ? -6.836 1.284 -12.382 1.00 74.19 108 SER A O 1
ATOM 917 N N . HIS A 1 109 ? -8.230 3.048 -12.553 1.00 75.69 109 HIS A N 1
ATOM 918 C CA . HIS A 1 109 ? -9.151 2.413 -13.507 1.00 75.69 109 HIS A CA 1
ATOM 919 C C . HIS A 1 109 ? -8.422 1.846 -14.733 1.00 75.69 109 HIS A C 1
ATOM 921 O O . HIS A 1 109 ? -8.639 0.706 -15.115 1.00 75.69 109 HIS A O 1
ATOM 927 N N . TYR A 1 110 ? -7.436 2.577 -15.260 1.00 79.69 110 TYR A N 1
ATOM 928 C CA . TYR A 1 110 ? -6.603 2.100 -16.366 1.00 79.69 110 TYR A CA 1
ATOM 929 C C . TYR A 1 110 ? -5.882 0.770 -16.065 1.00 79.69 110 TYR A C 1
ATOM 931 O O . TYR A 1 110 ? -5.732 -0.080 -16.939 1.00 79.69 110 TYR A O 1
ATOM 939 N N . GLN A 1 111 ? -5.415 0.566 -14.829 1.00 74.75 111 GLN A N 1
ATOM 940 C CA . GLN A 1 111 ? -4.755 -0.685 -14.432 1.00 74.75 111 GLN A CA 1
ATOM 941 C C . GLN A 1 111 ? -5.750 -1.839 -14.252 1.00 74.75 111 GLN A C 1
ATOM 943 O O . GLN A 1 111 ? -5.387 -2.994 -14.491 1.00 74.75 111 GLN A O 1
ATOM 948 N N . GLU A 1 112 ? -6.979 -1.527 -13.841 1.00 73.31 112 GLU A N 1
ATOM 949 C CA . GLU A 1 112 ? -8.089 -2.477 -13.756 1.00 73.31 112 GLU A CA 1
ATOM 950 C C . GLU A 1 112 ? -8.493 -2.975 -15.148 1.00 73.31 112 GLU A C 1
ATOM 952 O O . GLU A 1 112 ? -8.515 -4.187 -15.378 1.00 73.31 112 GLU A O 1
ATOM 957 N N . ASP A 1 113 ? -8.682 -2.054 -16.096 1.00 74.06 113 ASP A N 1
ATOM 958 C CA . ASP A 1 113 ? -9.059 -2.349 -17.485 1.00 74.06 113 ASP A CA 1
ATOM 959 C C . ASP A 1 113 ? -8.036 -3.261 -18.182 1.00 74.06 113 ASP A C 1
ATOM 961 O O . ASP A 1 113 ? -8.386 -4.168 -18.939 1.00 74.06 113 ASP A O 1
ATOM 965 N N . LEU A 1 114 ? -6.748 -3.080 -17.874 1.00 75.38 114 LEU A N 1
ATOM 966 C CA . LEU A 1 114 ? -5.662 -3.909 -18.400 1.00 75.38 114 LEU A CA 1
ATOM 967 C C . LEU A 1 114 ? -5.535 -5.292 -17.731 1.00 75.38 114 LEU A C 1
ATOM 969 O O . LEU A 1 114 ? -4.632 -6.054 -18.084 1.00 75.38 114 LEU A O 1
ATOM 973 N N . ASN A 1 115 ? -6.396 -5.638 -16.766 1.00 66.00 115 ASN A N 1
ATOM 974 C CA . ASN A 1 115 ? -6.330 -6.867 -15.962 1.00 66.00 115 ASN A CA 1
ATOM 975 C C . ASN A 1 115 ? -4.949 -7.121 -15.315 1.00 66.00 115 ASN A C 1
ATOM 977 O O . ASN A 1 115 ? -4.608 -8.271 -15.021 1.00 66.00 115 ASN A O 1
ATOM 981 N N . LEU A 1 116 ? -4.151 -6.077 -15.058 1.00 67.12 116 LEU A N 1
ATOM 982 C CA . LEU A 1 116 ? -2.806 -6.230 -14.480 1.00 67.12 116 LEU A CA 1
ATOM 983 C C . LEU A 1 116 ? -2.868 -6.937 -13.120 1.00 67.12 116 LEU A C 1
ATOM 985 O O . LEU A 1 116 ? -2.045 -7.791 -12.817 1.00 67.12 116 LEU A O 1
ATOM 989 N N . LEU A 1 117 ? -3.918 -6.667 -12.347 1.00 61.22 117 LEU A N 1
ATOM 990 C CA . LEU A 1 117 ? -4.107 -7.197 -10.997 1.00 61.22 117 LEU A CA 1
ATOM 991 C C . LEU A 1 117 ? -4.526 -8.666 -10.959 1.00 61.22 117 LEU A C 1
ATOM 993 O O . LEU A 1 117 ? -4.233 -9.344 -9.980 1.00 61.22 117 LEU A O 1
ATOM 997 N N . LYS A 1 118 ? -5.191 -9.181 -12.006 1.00 56.97 118 LYS A N 1
ATOM 998 C CA . LYS A 1 118 ? -5.511 -10.617 -12.076 1.00 56.97 118 LYS A CA 1
ATOM 999 C C . LYS A 1 118 ? -4.248 -11.462 -12.192 1.00 56.97 118 LYS A C 1
ATOM 1001 O O . LYS A 1 118 ? -4.257 -12.588 -11.729 1.00 56.97 118 LYS A O 1
ATOM 1006 N N . LYS A 1 119 ? -3.176 -10.913 -12.775 1.00 55.47 119 LYS A N 1
ATOM 1007 C CA . LYS A 1 119 ? -1.867 -11.574 -12.838 1.00 55.47 119 LYS A CA 1
ATOM 1008 C C . LYS A 1 119 ? -1.100 -11.505 -11.517 1.00 55.47 119 LYS A C 1
ATOM 1010 O O . LYS A 1 119 ? -0.312 -12.396 -11.259 1.00 55.47 119 LYS A O 1
ATOM 1015 N N . LEU A 1 120 ? -1.335 -10.468 -10.711 1.00 55.09 120 LEU A N 1
ATOM 1016 C CA . LEU A 1 120 ? -0.660 -10.264 -9.421 1.00 55.09 120 LEU A CA 1
ATOM 1017 C C . LEU A 1 120 ? -1.338 -11.054 -8.284 1.00 55.09 120 LEU A C 1
ATOM 1019 O O . LEU A 1 120 ? -0.694 -11.453 -7.329 1.00 55.09 120 LEU A O 1
ATOM 1023 N N . ARG A 1 121 ? -2.646 -11.328 -8.397 1.00 52.62 121 ARG A N 1
ATOM 1024 C CA . ARG A 1 121 ? -3.409 -12.150 -7.436 1.00 52.62 121 ARG A CA 1
ATOM 1025 C C . ARG A 1 121 ? -3.437 -13.657 -7.755 1.00 52.62 121 ARG A C 1
ATOM 1027 O O . ARG A 1 121 ? -4.096 -14.381 -7.008 1.00 52.62 121 ARG A O 1
ATOM 1034 N N . ALA A 1 122 ? -2.851 -14.088 -8.877 1.00 44.53 122 ALA A N 1
ATOM 1035 C CA . ALA A 1 122 ? -2.880 -15.475 -9.358 1.00 44.53 122 ALA A CA 1
ATOM 1036 C C . ALA A 1 122 ? -1.762 -16.327 -8.752 1.00 44.53 122 ALA A C 1
ATOM 1038 O O . ALA A 1 122 ? -0.653 -15.784 -8.558 1.00 44.53 122 ALA A O 1
#

Foldseek 3Di:
DDPPDPPPDPPADQEWDFDCDWDAAPQPRDIDHGRFTWHFDDDPPDGDIHGPQQFEKEKDQFDQDWDAAPPPRDIDDTGHIFIQGSHRGTHHLVVRLVCPPSYHYDYDPVCVVVVVVVVSVD

Radius of gyration: 16.61 Å; chains: 1; bounding box: 31×59×40 Å

Secondary structure (DSSP, 8-state):
----------SS-SS-EE-SS-EE-TTT-PEEPTT-EEEEEEETTEEEEEETTSEEEEEESS-SS-EE-TTT--EE-TT--EEEETTTEEEEHHHHHTTTTSEEEE--HHHHHTTHHHHH--